Protein AF-A0A959V5M1-F1 (afdb_monomer_lite)

Foldseek 3Di:
DPVVVVVVVVVVVVVPDDPDPDDDDDDFDDDPAAFAQWAKDWDQDPNFIKIKTAWGAHPVPDQVRTFQWMWMAGPVVRDIDTDPGHPDDRTDGNWYWDDDPNDIDTDDD

Sequence (109 aa):
MWRSAELLLLTLLAGALHAQPGWTWTPLAPLPRPMANHAFCTATVNGDERAYAFMGITTGLTSDSITLRAYQYESSIDAWRVLPDVPDTLGRVASAASVVNGVAYVIGG

Radius of gyration: 21.82 Å; chains: 1; bounding box: 35×61×47 Å

Structure (mmCIF, N/CA/C/O backbone):
data_AF-A0A959V5M1-F1
#
_entry.id   AF-A0A959V5M1-F1
#
loop_
_atom_site.group_PDB
_atom_site.id
_atom_site.type_symbol
_atom_site.label_atom_id
_atom_site.label_alt_id
_atom_site.label_comp_id
_atom_site.label_asym_id
_atom_site.label_entity_id
_atom_site.label_seq_id
_atom_site.pdbx_PDB_ins_code
_atom_site.Cartn_x
_atom_site.Cartn_y
_atom_site.Cartn_z
_atom_site.occupancy
_atom_site.B_iso_or_equiv
_atom_site.auth_seq_id
_atom_site.auth_comp_id
_atom_site.auth_asym_id
_atom_site.auth_atom_id
_atom_site.pdbx_PDB_model_num
ATOM 1 N N . MET A 1 1 ? -15.851 50.191 27.443 1.00 56.72 1 MET A N 1
ATOM 2 C CA . MET A 1 1 ? -15.995 49.095 28.429 1.00 56.72 1 MET A CA 1
ATOM 3 C C . MET A 1 1 ? -16.309 47.716 27.830 1.00 56.72 1 MET A C 1
ATOM 5 O O . MET A 1 1 ? -16.125 46.745 28.539 1.00 56.72 1 MET A O 1
ATOM 9 N N . TRP A 1 2 ? -16.710 47.584 26.556 1.00 52.91 2 TRP A N 1
ATOM 10 C CA . TRP A 1 2 ? -17.167 46.298 25.987 1.00 52.91 2 TRP A CA 1
ATOM 11 C C . TRP A 1 2 ? -16.048 45.456 25.335 1.00 52.91 2 TRP A C 1
ATOM 13 O O . TRP A 1 2 ? -16.116 44.235 25.325 1.00 52.91 2 TRP A O 1
ATOM 23 N N . ARG A 1 3 ? -14.949 46.092 24.903 1.00 58.72 3 ARG A N 1
ATOM 24 C CA . ARG A 1 3 ? -13.795 45.424 24.261 1.00 58.72 3 ARG A CA 1
ATOM 25 C C . ARG A 1 3 ? -12.982 44.515 25.193 1.00 58.72 3 ARG A C 1
ATOM 27 O O . ARG A 1 3 ? -12.270 43.635 24.730 1.00 58.72 3 ARG A O 1
ATOM 34 N N . SER A 1 4 ? -13.067 44.732 26.506 1.00 59.53 4 SER A N 1
ATOM 35 C CA . SER A 1 4 ? -12.297 43.978 27.506 1.00 59.53 4 SER A CA 1
ATOM 36 C C . SER A 1 4 ? -12.886 42.590 27.776 1.00 59.53 4 SER A C 1
ATOM 38 O O . SER A 1 4 ? -12.136 41.660 28.048 1.00 59.53 4 SER A O 1
ATOM 40 N N . ALA A 1 5 ? -14.211 42.440 27.669 1.00 67.31 5 ALA A N 1
ATOM 41 C CA . ALA A 1 5 ? -14.896 41.160 27.848 1.00 67.31 5 ALA A CA 1
ATOM 42 C C . ALA A 1 5 ? -14.673 40.224 26.649 1.00 67.31 5 ALA A C 1
ATOM 44 O O . ALA A 1 5 ? -14.448 39.035 26.837 1.00 67.31 5 ALA A O 1
ATOM 45 N N . GLU A 1 6 ? -14.652 40.771 25.430 1.00 64.44 6 GLU A N 1
ATOM 46 C CA . GLU A 1 6 ? -14.342 40.024 24.202 1.00 64.44 6 GLU A CA 1
ATOM 47 C C . GLU A 1 6 ? -12.897 39.510 24.204 1.00 64.44 6 GLU A C 1
ATOM 49 O O . GLU A 1 6 ? -12.652 38.355 23.869 1.00 64.44 6 GLU A O 1
ATOM 54 N N . LEU A 1 7 ? -11.943 40.337 24.650 1.00 60.31 7 LEU A N 1
ATOM 55 C CA . LEU A 1 7 ? -10.533 39.954 24.754 1.00 60.31 7 LEU A CA 1
ATOM 56 C C . LEU A 1 7 ? -10.307 38.858 25.808 1.00 60.31 7 LEU A C 1
ATOM 58 O O . LEU A 1 7 ? -9.492 37.965 25.597 1.00 60.31 7 LEU A O 1
ATOM 62 N N . LEU A 1 8 ? -11.051 38.912 26.920 1.00 63.34 8 LEU A N 1
ATOM 63 C CA . LEU A 1 8 ? -11.027 37.899 27.977 1.00 63.34 8 LEU A CA 1
ATOM 64 C C . LEU A 1 8 ? -11.681 36.582 27.524 1.00 63.34 8 LEU A C 1
ATOM 66 O O . LEU A 1 8 ? -11.210 35.500 27.858 1.00 63.34 8 LEU A O 1
ATOM 70 N N . LEU A 1 9 ? -12.752 36.662 26.731 1.00 61.72 9 LEU A N 1
ATOM 71 C CA . LEU A 1 9 ? -13.407 35.490 26.153 1.00 61.72 9 LEU A CA 1
ATOM 72 C C . LEU A 1 9 ? -12.503 34.808 25.110 1.00 61.72 9 LEU A C 1
ATOM 74 O O . LEU A 1 9 ? -12.404 33.582 25.095 1.00 61.72 9 LEU A O 1
ATOM 78 N N . LEU A 1 10 ? -11.784 35.589 24.295 1.00 59.03 10 LEU A N 1
ATOM 79 C CA . LEU A 1 10 ? -10.826 35.076 23.311 1.00 59.03 10 LEU A CA 1
ATOM 80 C C . LEU A 1 10 ? -9.627 34.369 23.975 1.00 59.03 10 LEU A C 1
ATOM 82 O O . LEU A 1 10 ? -9.182 33.330 23.489 1.00 59.03 10 LEU A O 1
ATOM 86 N N . THR A 1 11 ? -9.118 34.889 25.097 1.00 62.88 11 THR A N 1
ATOM 87 C CA . THR A 1 11 ? -8.016 34.255 25.845 1.00 62.88 11 THR A CA 1
ATOM 88 C C . THR A 1 11 ? -8.454 33.000 26.600 1.00 62.88 11 THR A C 1
ATOM 90 O O . THR A 1 11 ? -7.684 32.043 26.667 1.00 62.88 11 THR A O 1
ATOM 93 N N . LEU A 1 12 ? -9.692 32.949 27.102 1.00 63.28 12 LEU A N 1
ATOM 94 C CA . LEU A 1 12 ? -10.261 31.748 27.727 1.00 63.28 12 LEU A CA 1
ATOM 95 C C . LEU A 1 12 ? -10.494 30.608 26.717 1.00 63.28 12 LEU A C 1
ATOM 97 O O . LEU A 1 12 ? -10.244 29.450 27.040 1.00 63.28 12 LEU A O 1
ATOM 101 N N . LEU A 1 13 ? -10.904 30.921 25.481 1.00 59.69 13 LEU A N 1
ATOM 102 C CA . LEU A 1 13 ? -11.063 29.937 24.397 1.00 59.69 13 LEU A CA 1
ATOM 103 C C . LEU A 1 13 ? -9.720 29.375 23.896 1.00 59.69 13 LEU A C 1
ATOM 105 O O . LEU A 1 13 ? -9.643 28.200 23.540 1.00 59.69 13 LEU A O 1
ATOM 109 N N . ALA A 1 14 ? -8.648 30.175 23.914 1.00 60.62 14 ALA A N 1
ATOM 110 C CA . ALA A 1 14 ? -7.314 29.728 23.508 1.00 60.62 14 ALA A CA 1
ATOM 111 C C . ALA A 1 14 ? -6.704 28.684 24.466 1.00 60.62 14 ALA A C 1
ATOM 113 O O . ALA A 1 14 ? -5.963 27.808 24.026 1.00 60.62 14 ALA A O 1
ATOM 114 N N . GLY A 1 15 ? -7.046 28.737 25.759 1.00 59.66 15 GLY A N 1
ATOM 115 C CA . GLY A 1 15 ? -6.586 27.769 26.765 1.00 59.66 15 GLY A CA 1
ATOM 116 C C . GLY A 1 15 ? -7.243 26.386 26.674 1.00 59.66 15 GLY A C 1
ATOM 117 O O . GLY A 1 15 ? -6.746 25.443 27.281 1.00 59.66 15 GLY A O 1
ATOM 118 N N . ALA A 1 16 ? -8.335 26.252 25.912 1.00 58.47 16 ALA A N 1
ATOM 119 C CA . ALA A 1 16 ? -9.030 24.984 25.675 1.00 58.47 16 ALA A CA 1
ATOM 120 C C . ALA A 1 16 ? -8.539 24.246 24.411 1.00 58.47 16 ALA A C 1
ATOM 122 O O . ALA A 1 16 ? -8.973 23.125 24.137 1.00 58.47 16 ALA A O 1
ATOM 123 N N . LEU A 1 17 ? -7.625 24.847 23.639 1.00 61.06 17 LEU A N 1
ATOM 124 C CA . LEU A 1 17 ? -6.984 24.204 22.493 1.00 61.06 17 LEU A CA 1
ATOM 125 C C . LEU A 1 17 ? -5.872 23.271 22.979 1.00 61.06 17 LEU A C 1
ATOM 127 O O . LEU A 1 17 ? -4.691 23.610 22.991 1.00 61.06 17 LEU A O 1
ATOM 131 N N . HIS A 1 18 ? -6.249 22.055 23.357 1.00 64.1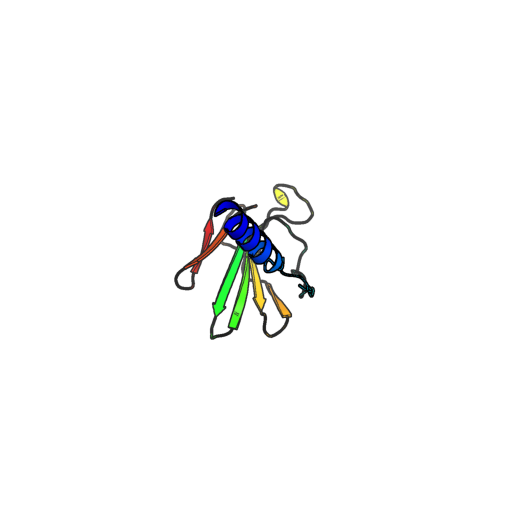2 18 HIS A N 1
ATOM 132 C CA . HIS A 1 18 ? -5.288 20.967 23.443 1.00 64.12 18 HIS A CA 1
ATOM 133 C C . HIS A 1 18 ? -4.878 20.580 22.015 1.00 64.12 18 HIS A C 1
ATOM 135 O O . HIS A 1 18 ? -5.647 19.948 21.291 1.00 64.12 18 HIS A O 1
ATOM 141 N N . ALA A 1 19 ? -3.663 20.941 21.593 1.00 65.88 19 ALA A N 1
ATOM 142 C CA . ALA A 1 19 ? -3.007 20.218 20.504 1.00 65.88 19 ALA A CA 1
ATOM 143 C C . ALA A 1 19 ? -2.946 18.754 20.935 1.00 65.88 19 ALA A C 1
ATOM 145 O O . ALA A 1 19 ? -2.378 18.522 21.989 1.00 65.88 19 ALA A O 1
ATOM 146 N N . GLN A 1 20 ? -3.562 17.822 20.197 1.00 72.12 20 GLN A N 1
ATOM 147 C CA . GLN A 1 20 ? -3.743 16.412 20.581 1.00 72.12 20 GLN A CA 1
ATOM 148 C C . GLN A 1 20 ? -2.419 15.777 21.071 1.00 72.12 20 GLN A C 1
ATOM 150 O O . GLN A 1 20 ? -1.626 15.325 20.240 1.00 72.12 20 GLN A O 1
ATOM 155 N N . PRO A 1 21 ? -2.127 15.750 22.387 1.00 70.75 21 PRO A N 1
ATOM 156 C CA . PRO A 1 21 ? -0.875 15.215 22.895 1.00 70.75 21 PRO A CA 1
ATOM 157 C C . PRO A 1 21 ? -1.089 13.743 23.276 1.00 70.75 21 PRO A C 1
ATOM 159 O O . PRO A 1 21 ? -2.183 13.350 23.669 1.00 70.75 21 PRO A O 1
ATOM 162 N N . GLY A 1 22 ? -0.045 12.916 23.192 1.00 77.38 22 GLY A N 1
ATOM 163 C CA . GLY A 1 22 ? -0.115 11.523 23.659 1.00 77.38 22 GLY A CA 1
ATOM 164 C C . GLY A 1 22 ? -0.427 10.469 22.594 1.00 77.38 22 GLY A C 1
ATOM 165 O O . GLY A 1 22 ? -0.781 9.349 22.948 1.00 77.38 22 GLY A O 1
ATOM 166 N N . TRP A 1 23 ? -0.255 10.780 21.307 1.00 84.12 23 TRP A N 1
ATOM 167 C CA . TRP A 1 23 ? -0.214 9.743 20.275 1.00 84.12 23 TRP A CA 1
ATOM 168 C C . TRP A 1 23 ? 1.043 8.892 20.442 1.00 84.12 23 TRP A C 1
ATOM 170 O O . TRP A 1 23 ? 2.165 9.387 20.320 1.00 84.12 23 TRP A O 1
ATOM 180 N N . THR A 1 24 ? 0.853 7.605 20.697 1.00 88.12 24 THR A N 1
ATOM 181 C CA . THR A 1 24 ? 1.909 6.603 20.610 1.00 88.12 24 THR A CA 1
ATOM 182 C C . THR A 1 24 ? 1.715 5.811 19.326 1.00 88.12 24 THR A C 1
ATOM 184 O O . THR A 1 24 ? 0.615 5.364 19.010 1.00 88.12 24 THR A O 1
ATOM 187 N N . TRP A 1 25 ? 2.791 5.662 18.561 1.00 89.69 25 TRP A N 1
ATOM 188 C CA . TRP A 1 25 ? 2.798 4.833 17.363 1.00 89.69 25 TRP A CA 1
ATOM 189 C C . TRP A 1 25 ? 3.453 3.501 17.689 1.00 89.69 25 TRP A C 1
ATOM 191 O O . TRP A 1 25 ? 4.556 3.462 18.237 1.00 89.69 25 TRP A O 1
ATOM 201 N N . THR A 1 26 ? 2.782 2.417 17.322 1.00 93.19 26 THR A N 1
ATOM 202 C CA . THR A 1 26 ? 3.341 1.070 17.394 1.00 93.19 26 THR A CA 1
ATOM 203 C C . THR A 1 26 ? 3.625 0.597 15.973 1.00 93.19 26 THR A C 1
ATOM 205 O O . THR A 1 26 ? 2.712 0.610 15.146 1.00 93.19 26 THR A O 1
ATOM 208 N N . PRO A 1 27 ? 4.872 0.213 15.652 1.00 94.62 27 PRO A N 1
ATOM 209 C CA . PRO A 1 27 ? 5.173 -0.409 14.372 1.00 94.62 27 PRO A CA 1
ATOM 210 C C . PRO A 1 27 ? 4.376 -1.706 14.204 1.00 94.62 27 PRO A C 1
ATOM 212 O O . PRO A 1 27 ? 4.347 -2.529 15.116 1.00 94.62 27 PRO A O 1
ATOM 215 N N . LEU A 1 28 ? 3.761 -1.868 13.036 1.00 95.12 28 LEU A N 1
ATOM 216 C CA . LEU A 1 28 ? 3.135 -3.116 12.593 1.00 95.12 28 LEU A CA 1
ATOM 217 C C . LEU A 1 28 ? 4.121 -3.916 11.736 1.00 95.12 28 LEU A C 1
ATOM 219 O O . LEU A 1 28 ? 5.221 -3.435 11.428 1.00 95.12 28 LEU A O 1
ATOM 223 N N . ALA A 1 29 ? 3.728 -5.118 11.323 1.00 97.25 29 ALA A N 1
ATOM 224 C CA . ALA A 1 29 ? 4.523 -5.948 10.437 1.00 97.25 29 ALA A CA 1
ATOM 225 C C . ALA A 1 29 ? 4.954 -5.163 9.182 1.00 97.25 29 ALA A C 1
ATOM 227 O O . ALA A 1 29 ? 4.124 -4.542 8.502 1.00 97.25 29 ALA A O 1
ATOM 228 N N . PRO A 1 30 ? 6.255 -5.178 8.841 1.00 96.19 30 PRO A N 1
ATOM 229 C CA . PRO A 1 30 ? 6.744 -4.485 7.662 1.00 96.19 30 PRO A CA 1
ATOM 230 C C . PRO A 1 30 ? 6.239 -5.175 6.392 1.00 96.19 30 PRO A C 1
ATOM 232 O O . PRO A 1 30 ? 5.975 -6.379 6.375 1.00 96.19 30 PRO A O 1
ATOM 235 N N . LEU A 1 31 ? 6.169 -4.416 5.296 1.00 95.69 31 LEU A N 1
ATOM 236 C CA . LEU A 1 31 ? 5.927 -4.987 3.972 1.00 95.69 31 LEU A CA 1
ATOM 237 C C . LEU A 1 31 ? 6.933 -6.121 3.676 1.00 95.69 31 LEU A C 1
ATOM 239 O O . LEU A 1 31 ? 8.115 -5.978 4.004 1.00 95.69 31 LEU A O 1
ATOM 243 N N . PRO A 1 32 ? 6.526 -7.200 2.974 1.00 95.38 32 PRO A N 1
ATOM 244 C CA . PRO A 1 32 ? 7.409 -8.331 2.666 1.00 95.38 32 PRO A CA 1
ATOM 245 C C . PRO A 1 32 ? 8.661 -7.959 1.863 1.00 95.38 32 PRO A C 1
ATOM 247 O O . PRO A 1 32 ? 9.643 -8.701 1.850 1.00 95.38 32 PRO A O 1
ATOM 250 N N . ARG A 1 33 ? 8.630 -6.820 1.162 1.00 93.12 33 ARG A N 1
ATOM 251 C CA . ARG A 1 33 ? 9.769 -6.267 0.431 1.00 93.12 33 ARG A CA 1
ATOM 252 C C . ARG A 1 33 ? 9.851 -4.754 0.660 1.00 93.12 33 ARG A C 1
ATOM 254 O O . ARG A 1 33 ? 8.834 -4.083 0.498 1.00 93.12 33 ARG A O 1
ATOM 261 N N . PRO A 1 34 ? 11.041 -4.195 0.953 1.00 94.25 34 PRO A N 1
ATOM 262 C CA . PRO A 1 34 ? 11.223 -2.750 1.054 1.00 94.25 34 PRO A CA 1
ATOM 263 C C . PRO A 1 34 ? 10.893 -2.037 -0.264 1.00 94.25 34 PRO A C 1
ATOM 265 O O . PRO A 1 34 ? 11.416 -2.394 -1.327 1.00 94.25 34 PRO A O 1
ATOM 268 N N . MET A 1 35 ? 10.023 -1.031 -0.187 1.00 94.62 35 MET A N 1
ATOM 269 C CA . MET A 1 35 ? 9.531 -0.273 -1.337 1.00 94.62 35 MET A CA 1
ATOM 270 C C . MET A 1 35 ? 8.956 1.084 -0.920 1.00 94.62 35 MET A C 1
ATOM 272 O O . MET A 1 35 ? 8.528 1.264 0.218 1.00 94.62 35 MET A O 1
ATOM 276 N N . ALA A 1 36 ? 8.920 2.019 -1.865 1.00 95.56 36 ALA A N 1
ATOM 277 C CA . ALA A 1 36 ? 8.404 3.375 -1.706 1.00 95.56 36 ALA A CA 1
ATOM 278 C C . ALA A 1 36 ? 7.368 3.703 -2.797 1.00 95.56 36 ALA A C 1
ATOM 280 O O . ALA A 1 36 ? 7.206 2.952 -3.760 1.00 95.56 36 ALA A O 1
ATOM 281 N N . ASN A 1 37 ? 6.668 4.829 -2.641 1.00 96.81 37 ASN A N 1
ATOM 282 C CA . ASN A 1 37 ? 5.777 5.434 -3.642 1.00 96.81 37 ASN A CA 1
ATOM 283 C C . ASN A 1 37 ? 4.689 4.501 -4.216 1.00 96.81 37 ASN A C 1
ATOM 285 O O . ASN A 1 37 ? 4.298 4.656 -5.372 1.00 96.81 37 ASN A O 1
ATOM 289 N N . HIS A 1 38 ? 4.214 3.533 -3.434 1.00 96.62 38 HIS A N 1
ATOM 290 C CA . HIS A 1 38 ? 3.091 2.669 -3.800 1.00 96.62 38 HIS A CA 1
ATOM 291 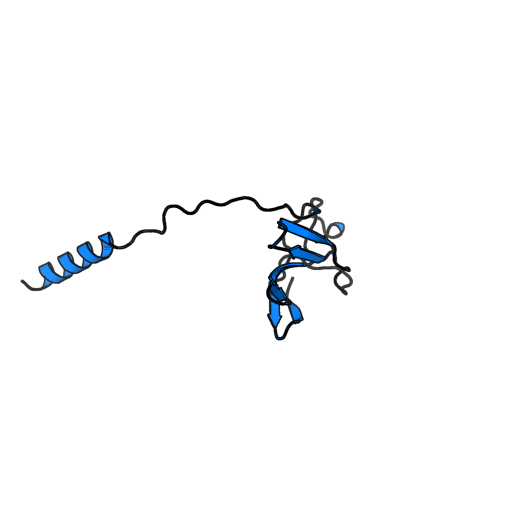C C . HIS A 1 38 ? 1.756 3.322 -3.447 1.00 96.62 38 HIS A C 1
ATOM 293 O O . HIS A 1 38 ? 1.676 4.157 -2.545 1.00 96.62 38 HIS A O 1
ATOM 299 N N . ALA A 1 39 ? 0.702 2.915 -4.149 1.00 97.94 39 ALA A N 1
ATOM 300 C CA . ALA A 1 39 ? -0.651 3.354 -3.847 1.00 97.94 39 ALA A CA 1
ATOM 301 C C . ALA A 1 39 ? -1.237 2.528 -2.696 1.00 97.94 39 ALA A C 1
ATOM 303 O O . ALA A 1 39 ? -1.088 1.304 -2.679 1.00 97.94 39 ALA A O 1
ATOM 304 N N . PHE A 1 40 ? -1.941 3.189 -1.776 1.00 97.19 40 PHE A N 1
ATOM 305 C CA . PHE A 1 40 ? -2.605 2.558 -0.637 1.00 97.19 40 PHE A CA 1
ATOM 306 C C . PHE A 1 40 ? -4.108 2.789 -0.636 1.00 97.19 40 PHE A C 1
ATOM 308 O O . PHE A 1 40 ? -4.569 3.892 -0.921 1.00 97.19 40 PHE A O 1
ATOM 315 N N . CYS A 1 41 ? -4.860 1.773 -0.224 1.00 97.75 41 CYS A N 1
ATOM 316 C CA . CYS A 1 41 ? -6.247 1.930 0.199 1.00 97.75 41 CYS A CA 1
ATOM 317 C C . CYS A 1 41 ? -6.613 0.912 1.283 1.00 97.75 41 CYS A C 1
ATOM 319 O O . CYS A 1 41 ? -5.941 -0.108 1.444 1.00 97.75 41 CYS A O 1
ATOM 321 N N . THR A 1 42 ? -7.715 1.156 1.986 1.00 97.38 42 THR A N 1
ATOM 322 C CA . THR A 1 42 ? -8.311 0.205 2.930 1.00 97.38 42 THR A CA 1
ATOM 323 C C . THR A 1 42 ? -9.682 -0.257 2.443 1.00 97.38 42 THR A C 1
ATOM 325 O O . THR A 1 42 ? -10.346 0.427 1.662 1.00 97.38 42 THR A O 1
ATOM 328 N N . ALA A 1 43 ? -10.095 -1.450 2.868 1.00 95.94 43 ALA A N 1
ATOM 329 C CA . ALA A 1 43 ? -11.443 -1.967 2.660 1.00 95.94 43 ALA A CA 1
ATOM 330 C C . ALA A 1 43 ? -11.837 -2.918 3.790 1.00 95.94 43 ALA A C 1
ATOM 332 O O . ALA A 1 43 ? -11.001 -3.668 4.293 1.00 95.94 43 ALA A O 1
ATOM 333 N N . THR A 1 44 ? -13.126 -2.962 4.111 1.00 94.19 44 THR A N 1
ATOM 334 C CA . THR A 1 44 ? -13.693 -4.009 4.963 1.00 94.19 44 THR A CA 1
ATOM 335 C C . THR A 1 44 ? -14.109 -5.195 4.097 1.00 94.19 44 THR A C 1
ATOM 337 O O . THR A 1 44 ? -14.950 -5.053 3.209 1.00 94.19 44 THR A O 1
ATOM 340 N N . VAL A 1 45 ? -13.536 -6.372 4.347 1.00 92.06 45 VAL A N 1
ATOM 341 C CA . VAL A 1 45 ? -13.858 -7.618 3.635 1.00 92.06 45 VAL A CA 1
ATOM 342 C C . VAL A 1 45 ? -14.333 -8.640 4.655 1.00 92.06 45 VAL A C 1
ATOM 344 O O . VAL A 1 45 ? -13.593 -8.979 5.570 1.00 92.06 45 VAL A O 1
ATOM 347 N N . ASN A 1 46 ? -15.570 -9.122 4.509 1.00 91.81 46 ASN A N 1
ATOM 348 C CA . ASN A 1 46 ? -16.200 -10.066 5.444 1.00 91.81 46 ASN A CA 1
ATOM 349 C C . ASN A 1 46 ? -16.198 -9.599 6.916 1.00 91.81 46 ASN A C 1
ATOM 351 O O . ASN A 1 46 ? -16.177 -10.424 7.821 1.00 91.81 46 ASN A O 1
ATOM 355 N N . GLY A 1 47 ? -16.231 -8.284 7.156 1.00 91.81 47 GLY A N 1
ATOM 356 C CA . GLY A 1 47 ? -16.200 -7.697 8.501 1.00 91.81 47 GLY A CA 1
ATOM 357 C C . GLY A 1 47 ? -14.805 -7.322 9.010 1.00 91.81 47 GLY A C 1
ATOM 358 O O . GLY A 1 47 ? -14.719 -6.561 9.968 1.00 91.81 47 GLY A O 1
ATOM 359 N N . ASP A 1 48 ? -13.734 -7.749 8.336 1.00 92.62 48 ASP A N 1
ATOM 360 C CA . ASP A 1 48 ? -12.360 -7.432 8.733 1.00 92.62 48 ASP A CA 1
ATOM 361 C C . ASP A 1 48 ? -11.795 -6.255 7.940 1.00 92.62 48 ASP A C 1
ATOM 363 O O . ASP A 1 48 ? -11.915 -6.203 6.711 1.00 92.62 48 ASP A O 1
ATOM 367 N N . GLU A 1 49 ? -11.100 -5.343 8.618 1.00 94.12 49 GLU A N 1
ATOM 368 C CA . GLU A 1 49 ? -10.368 -4.265 7.958 1.00 94.12 49 GLU A CA 1
ATOM 369 C C . GLU A 1 49 ? -9.071 -4.784 7.329 1.00 94.12 49 GLU A C 1
ATOM 371 O O . GLU A 1 49 ? -8.236 -5.422 7.980 1.00 94.12 49 GLU A O 1
ATOM 376 N N . ARG A 1 50 ? -8.900 -4.489 6.042 1.00 96.56 50 ARG A N 1
ATOM 377 C CA . ARG A 1 50 ? -7.738 -4.857 5.238 1.00 96.56 50 ARG A CA 1
ATOM 378 C C . ARG A 1 50 ? -7.133 -3.600 4.636 1.00 96.56 50 ARG A C 1
ATOM 380 O O . ARG A 1 50 ? -7.868 -2.730 4.170 1.00 96.56 50 ARG A O 1
ATOM 387 N N . ALA A 1 51 ? -5.808 -3.542 4.566 1.00 97.31 51 ALA A N 1
ATOM 388 C CA . ALA A 1 51 ? -5.113 -2.548 3.752 1.00 97.31 51 ALA A CA 1
ATOM 389 C C . ALA A 1 51 ? -4.518 -3.214 2.513 1.00 97.31 51 ALA A C 1
ATOM 391 O O . ALA A 1 51 ? -4.201 -4.402 2.527 1.00 97.31 51 ALA A O 1
ATOM 392 N N . TYR A 1 52 ? -4.370 -2.453 1.438 1.00 97.94 52 TYR A N 1
ATOM 393 C CA . TYR A 1 52 ? -3.805 -2.925 0.183 1.00 97.94 52 TYR A CA 1
ATOM 394 C C . TYR A 1 52 ? -2.745 -1.954 -0.302 1.00 97.94 52 TYR A C 1
ATOM 396 O O . TYR A 1 52 ? -2.981 -0.747 -0.313 1.00 97.94 52 TYR A O 1
ATOM 404 N N . ALA A 1 53 ? -1.605 -2.497 -0.716 1.00 98.00 53 ALA A N 1
ATOM 405 C CA . ALA A 1 53 ? -0.515 -1.760 -1.340 1.00 98.00 53 ALA A CA 1
ATOM 406 C C . ALA A 1 53 ? -0.375 -2.216 -2.793 1.00 98.00 53 ALA A C 1
ATOM 408 O O . ALA A 1 53 ? -0.330 -3.422 -3.046 1.00 98.00 53 ALA A O 1
ATOM 409 N N . PHE A 1 54 ? -0.270 -1.274 -3.730 1.00 98.19 54 PHE A N 1
ATOM 410 C CA . PHE A 1 54 ? -0.147 -1.563 -5.159 1.00 98.19 54 PHE A CA 1
ATOM 411 C C . PHE A 1 54 ? 1.053 -0.854 -5.785 1.00 98.19 54 PHE A C 1
ATOM 413 O O . PHE A 1 54 ? 1.229 0.355 -5.613 1.00 98.19 54 PHE A O 1
ATOM 420 N N . MET A 1 55 ? 1.807 -1.602 -6.591 1.00 98.00 55 MET A N 1
ATOM 421 C CA . MET A 1 55 ? 2.915 -1.121 -7.420 1.00 98.00 55 MET A CA 1
ATOM 422 C C . MET A 1 55 ? 3.982 -0.371 -6.613 1.00 98.00 55 MET A C 1
ATOM 424 O O . MET A 1 55 ? 4.339 -0.831 -5.539 1.00 98.00 55 MET A O 1
ATOM 428 N N . GLY A 1 56 ? 4.535 0.742 -7.096 1.00 97.50 56 GLY A N 1
ATOM 429 C CA . GLY A 1 56 ? 5.612 1.483 -6.441 1.00 97.50 56 GLY A CA 1
ATOM 430 C C . GLY A 1 56 ? 7.006 1.086 -6.922 1.00 97.50 56 GLY A C 1
ATOM 431 O O . GLY A 1 56 ? 7.177 0.437 -7.955 1.00 97.50 56 GLY A O 1
ATOM 432 N N . ILE A 1 57 ? 8.021 1.506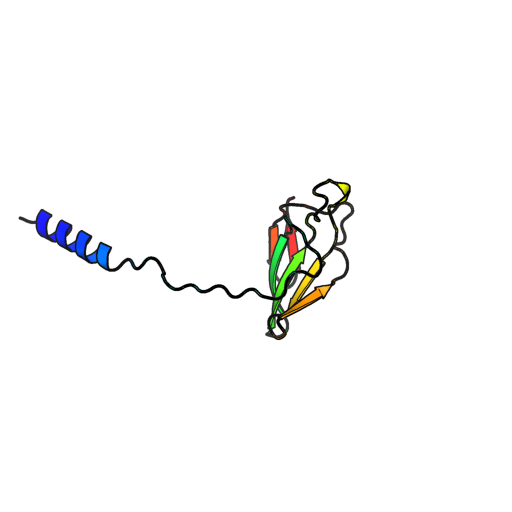 -6.169 1.00 97.88 57 ILE A N 1
ATOM 433 C CA . ILE A 1 57 ? 9.432 1.379 -6.543 1.00 97.88 57 ILE A CA 1
ATOM 434 C C . ILE A 1 57 ? 10.233 0.696 -5.439 1.00 97.88 57 ILE A C 1
ATOM 436 O O . ILE A 1 57 ? 10.080 0.998 -4.255 1.00 97.88 57 ILE A O 1
ATOM 440 N N . THR A 1 58 ? 11.073 -0.265 -5.815 1.00 96.38 58 THR A N 1
ATOM 441 C CA . THR A 1 58 ? 11.942 -0.971 -4.863 1.00 9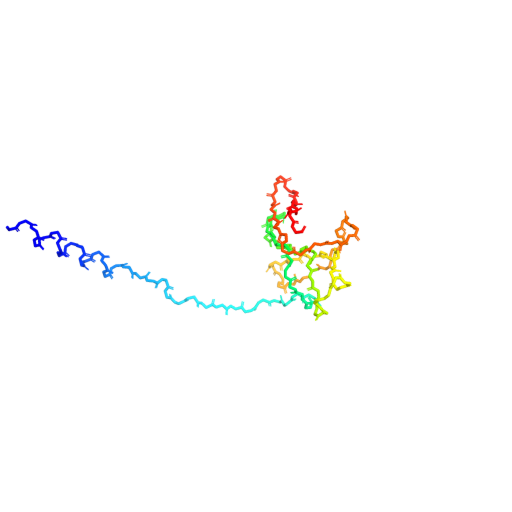6.38 58 THR A CA 1
ATOM 442 C C . THR A 1 58 ? 13.212 -0.166 -4.564 1.00 96.38 58 THR A C 1
ATOM 444 O O . THR A 1 58 ? 13.419 0.925 -5.091 1.00 96.38 58 THR A O 1
ATOM 447 N N . THR A 1 59 ? 14.094 -0.703 -3.721 1.00 94.94 59 THR A N 1
ATOM 448 C CA . THR A 1 59 ? 15.333 -0.040 -3.267 1.00 94.94 59 THR A CA 1
ATOM 449 C C . THR A 1 59 ? 16.307 0.358 -4.378 1.00 94.94 59 THR A C 1
ATOM 451 O O . THR A 1 59 ? 17.241 1.104 -4.104 1.00 94.94 59 THR A O 1
ATOM 454 N N . GLY A 1 60 ? 16.116 -0.121 -5.613 1.00 93.50 60 GLY A N 1
ATOM 455 C CA . GLY A 1 60 ? 16.925 0.293 -6.760 1.00 93.50 60 GLY A CA 1
ATOM 456 C C . GLY A 1 60 ? 16.697 1.749 -7.175 1.00 93.50 60 GLY A C 1
ATOM 457 O O . GLY A 1 60 ? 17.619 2.366 -7.693 1.00 93.50 60 GLY A O 1
ATOM 458 N N . LEU A 1 61 ? 15.504 2.305 -6.924 1.00 92.81 61 LEU A N 1
ATOM 459 C CA . LEU A 1 61 ? 15.119 3.681 -7.273 1.00 92.81 61 LEU A CA 1
ATOM 460 C C . LEU A 1 61 ? 15.356 4.064 -8.754 1.00 92.81 61 LEU A C 1
ATOM 462 O O . LEU A 1 61 ? 15.537 5.234 -9.083 1.00 92.81 61 LEU A O 1
ATOM 466 N N . THR A 1 62 ? 15.314 3.080 -9.655 1.00 95.75 62 THR A N 1
ATOM 467 C CA . THR A 1 62 ? 15.364 3.232 -11.121 1.00 95.75 62 THR A CA 1
ATOM 468 C C . THR A 1 62 ? 14.044 2.804 -11.769 1.00 95.75 62 THR A C 1
ATOM 470 O O . THR A 1 62 ? 13.223 2.143 -11.127 1.00 95.75 62 THR A O 1
ATOM 473 N N . SER A 1 63 ? 13.846 3.122 -13.054 1.00 93.75 63 SER A N 1
ATOM 474 C CA . SER A 1 63 ? 12.681 2.669 -13.837 1.00 93.75 63 SER A CA 1
ATOM 475 C C . SER A 1 63 ? 12.486 1.154 -13.771 1.00 93.75 63 SER A C 1
ATOM 477 O O . SER A 1 63 ? 11.381 0.679 -13.543 1.00 93.75 63 SER A O 1
ATOM 479 N N . ASP A 1 64 ? 13.577 0.397 -13.860 1.00 95.38 64 ASP A N 1
ATOM 480 C CA . ASP A 1 64 ? 13.560 -1.072 -13.875 1.00 95.38 64 ASP A CA 1
ATOM 481 C C . ASP A 1 64 ? 13.263 -1.666 -12.489 1.00 95.38 64 ASP A C 1
ATOM 483 O O . ASP A 1 64 ? 13.062 -2.869 -12.329 1.00 95.38 64 ASP A O 1
ATOM 487 N N . SER A 1 65 ? 13.258 -0.814 -11.463 1.00 96.81 65 SER A N 1
ATOM 488 C CA . SER A 1 65 ? 12.932 -1.173 -10.088 1.00 96.81 65 SER A CA 1
ATOM 489 C C . SER A 1 65 ? 11.465 -0.896 -9.726 1.00 96.81 65 SER A C 1
ATOM 491 O O . SER A 1 65 ? 11.061 -1.214 -8.598 1.00 96.81 65 SER A O 1
ATOM 493 N N . ILE A 1 66 ? 10.685 -0.329 -10.660 1.00 97.94 66 ILE A N 1
ATOM 494 C CA . ILE A 1 66 ? 9.225 -0.206 -10.571 1.00 97.94 66 ILE A CA 1
ATOM 495 C C . ILE A 1 66 ? 8.620 -1.608 -10.655 1.00 97.94 66 ILE A C 1
ATOM 497 O O . ILE A 1 66 ? 9.100 -2.477 -11.381 1.00 97.94 66 ILE A O 1
ATOM 501 N N . THR A 1 67 ? 7.600 -1.871 -9.843 1.00 97.12 67 THR A N 1
ATOM 502 C CA . THR A 1 67 ? 7.038 -3.213 -9.693 1.00 97.12 67 THR A CA 1
ATOM 503 C C . THR A 1 67 ? 5.535 -3.230 -9.920 1.00 97.12 67 THR A C 1
ATOM 505 O O . THR A 1 67 ? 4.845 -2.254 -9.647 1.00 97.12 67 THR A O 1
ATOM 508 N N . LEU A 1 68 ? 5.027 -4.376 -10.373 1.00 97.81 68 LEU A N 1
ATOM 509 C CA . LEU A 1 68 ? 3.597 -4.672 -10.466 1.00 97.81 68 LEU A CA 1
ATOM 510 C C . LEU A 1 68 ? 3.033 -5.302 -9.187 1.00 97.81 68 LEU A C 1
ATOM 512 O O . LEU A 1 68 ? 1.846 -5.604 -9.129 1.00 97.81 68 LEU A O 1
ATOM 516 N N . ARG A 1 69 ? 3.862 -5.510 -8.157 1.00 97.69 69 ARG A N 1
ATOM 517 C CA . ARG A 1 69 ? 3.451 -6.249 -6.961 1.00 97.69 69 ARG A CA 1
ATOM 518 C C . ARG A 1 69 ? 2.264 -5.606 -6.262 1.00 97.69 69 ARG A C 1
ATOM 520 O O . ARG A 1 69 ? 2.196 -4.386 -6.110 1.00 97.69 69 ARG A O 1
ATOM 527 N N . ALA A 1 70 ? 1.392 -6.463 -5.755 1.00 98.19 70 ALA A N 1
ATOM 528 C CA . ALA A 1 70 ? 0.323 -6.085 -4.855 1.00 98.19 70 ALA A CA 1
ATOM 529 C C . ALA A 1 70 ? 0.416 -6.886 -3.554 1.00 98.19 70 ALA A C 1
ATOM 531 O O . ALA A 1 70 ? 0.804 -8.058 -3.539 1.00 98.19 70 ALA A O 1
ATOM 532 N N . TYR A 1 71 ? 0.038 -6.249 -2.452 1.00 98.19 71 TYR A N 1
ATOM 533 C CA . TYR A 1 71 ? -0.004 -6.874 -1.136 1.00 98.19 71 TYR A CA 1
ATOM 534 C C . TYR A 1 71 ? -1.320 -6.550 -0.448 1.00 98.19 71 TYR A C 1
ATOM 536 O O . TYR A 1 71 ? -1.879 -5.472 -0.644 1.00 98.19 71 TYR A O 1
ATOM 544 N N . GLN A 1 72 ? -1.785 -7.469 0.393 1.00 98.00 72 GLN A N 1
ATOM 545 C CA . GLN A 1 72 ? -2.853 -7.205 1.349 1.00 98.00 72 GLN A CA 1
ATOM 546 C C . GLN A 1 72 ? -2.302 -7.359 2.763 1.00 98.00 72 GLN A C 1
ATOM 548 O O . GLN A 1 72 ? -1.653 -8.356 3.064 1.00 98.00 72 GLN A O 1
ATOM 553 N N . TYR A 1 73 ? -2.621 -6.405 3.623 1.00 98.06 73 TYR A N 1
ATOM 554 C CA . TYR A 1 73 ? -2.450 -6.498 5.062 1.00 98.06 73 TYR A CA 1
ATOM 555 C C . TYR A 1 73 ? -3.733 -6.985 5.732 1.00 98.06 73 TYR A C 1
ATOM 557 O O . TYR A 1 73 ? -4.828 -6.485 5.450 1.00 98.06 73 TYR A O 1
ATOM 565 N N . GLU A 1 74 ? -3.581 -7.945 6.636 1.00 95.81 74 GLU A N 1
ATOM 566 C CA . GLU A 1 74 ? -4.625 -8.445 7.516 1.00 95.81 74 GLU A CA 1
ATOM 567 C C . GLU A 1 74 ? -4.390 -7.940 8.939 1.00 95.81 74 GLU A C 1
ATOM 569 O O . GLU A 1 74 ? -3.460 -8.371 9.619 1.00 95.81 74 GLU A O 1
ATOM 574 N N . SER A 1 75 ? -5.256 -7.030 9.389 1.00 92.88 75 SER A N 1
ATOM 575 C CA . SER A 1 75 ? -5.146 -6.392 10.706 1.00 92.88 75 SER A CA 1
ATOM 576 C C . SER A 1 75 ? -5.330 -7.359 11.879 1.00 92.88 75 SER A C 1
ATOM 578 O O . SER A 1 75 ? -4.742 -7.142 12.934 1.00 92.88 75 SER A O 1
ATOM 580 N N . SER A 1 76 ? -6.099 -8.438 11.701 1.00 93.38 76 SER A N 1
ATOM 581 C CA . SER A 1 76 ? -6.402 -9.417 12.755 1.00 93.38 76 SER A CA 1
ATOM 582 C C . SER A 1 76 ? -5.203 -10.280 13.161 1.00 93.38 76 SER A C 1
ATOM 584 O O . SER A 1 76 ? -5.186 -10.796 14.277 1.00 93.38 76 SER A O 1
ATOM 586 N N . ILE A 1 77 ? -4.210 -10.436 12.279 1.00 95.38 77 ILE A N 1
ATOM 587 C CA . ILE A 1 77 ? -3.026 -11.279 12.518 1.00 95.38 77 ILE A CA 1
ATOM 588 C C . ILE A 1 77 ? -1.698 -10.534 12.343 1.00 95.38 77 ILE A C 1
ATOM 590 O O . ILE A 1 77 ? -0.653 -11.177 12.389 1.00 95.38 77 ILE A O 1
ATOM 594 N N . ASP A 1 78 ? -1.736 -9.215 12.123 1.00 96.25 78 ASP A N 1
ATOM 595 C CA . ASP A 1 78 ? -0.558 -8.376 11.863 1.00 96.25 78 ASP A CA 1
ATOM 596 C C . ASP A 1 78 ? 0.371 -8.984 10.797 1.00 96.25 78 ASP A C 1
ATOM 598 O O . ASP A 1 78 ? 1.546 -9.268 11.029 1.00 96.25 78 ASP A O 1
ATOM 602 N N . ALA A 1 79 ? -0.185 -9.270 9.615 1.00 97.19 79 ALA A N 1
ATOM 603 C CA . ALA A 1 79 ? 0.575 -9.908 8.548 1.00 97.19 79 ALA A CA 1
ATOM 604 C C . ALA A 1 79 ? 0.203 -9.407 7.155 1.00 97.19 79 ALA A C 1
ATOM 606 O O . ALA A 1 79 ? -0.944 -9.075 6.851 1.00 97.19 79 ALA A O 1
ATOM 607 N N . TRP A 1 80 ? 1.200 -9.429 6.273 1.00 98.12 80 TRP A N 1
ATOM 608 C CA . TRP A 1 80 ? 1.036 -9.180 4.849 1.00 98.12 80 TRP A CA 1
ATOM 609 C C . TRP A 1 80 ? 0.983 -10.489 4.070 1.00 98.12 80 TRP A C 1
ATOM 611 O O . TRP A 1 80 ? 1.811 -11.379 4.264 1.00 98.12 80 TRP A O 1
ATOM 621 N N . ARG A 1 81 ? 0.073 -10.565 3.102 1.00 97.38 81 ARG A N 1
ATOM 622 C CA . ARG A 1 81 ? 0.061 -11.588 2.055 1.00 97.38 81 ARG A CA 1
ATOM 623 C C . ARG A 1 81 ? 0.407 -10.973 0.705 1.00 97.38 81 ARG A C 1
ATOM 625 O O . ARG A 1 81 ? -0.016 -9.860 0.387 1.00 97.38 81 ARG A O 1
ATOM 632 N N . VAL A 1 82 ? 1.147 -11.724 -0.101 1.00 97.94 82 VAL A N 1
ATOM 633 C CA . VAL A 1 82 ? 1.405 -11.381 -1.503 1.00 97.94 82 VAL A CA 1
ATOM 634 C C . VAL A 1 82 ? 0.145 -11.675 -2.315 1.00 97.94 82 VAL A C 1
ATOM 636 O O . VAL A 1 82 ? -0.454 -12.741 -2.171 1.00 97.94 82 VAL A O 1
ATOM 639 N N . LEU A 1 83 ? -0.273 -10.722 -3.140 1.00 97.94 83 LEU A N 1
ATOM 640 C CA . LEU A 1 83 ? -1.355 -10.887 -4.106 1.00 97.94 83 LEU A CA 1
ATOM 641 C C . LEU A 1 83 ? -0.774 -11.137 -5.507 1.00 97.94 83 LEU A C 1
ATOM 643 O O . LEU A 1 83 ? 0.418 -10.904 -5.720 1.00 97.94 83 LEU A O 1
ATOM 647 N N . PRO A 1 84 ? -1.596 -11.581 -6.476 1.00 98.06 84 PRO A N 1
ATOM 648 C CA . PRO A 1 84 ? -1.220 -11.512 -7.882 1.00 98.06 84 PRO A CA 1
ATOM 649 C C . PRO A 1 84 ? -0.793 -10.096 -8.279 1.00 98.06 84 PRO A C 1
ATOM 651 O O . PRO A 1 84 ? -1.315 -9.114 -7.744 1.00 98.06 84 PRO A O 1
ATOM 654 N N . ASP A 1 85 ? 0.135 -10.008 -9.227 1.00 97.88 85 ASP A N 1
ATOM 655 C CA . ASP A 1 85 ? 0.586 -8.730 -9.769 1.00 97.88 85 ASP A CA 1
ATOM 656 C C . ASP A 1 85 ? -0.586 -7.941 -10.376 1.00 97.88 85 ASP A C 1
ATOM 658 O O . ASP A 1 85 ? -1.535 -8.504 -10.932 1.00 97.88 85 ASP A O 1
ATOM 662 N N . VAL A 1 86 ? -0.514 -6.614 -10.260 1.00 97.31 86 VAL A N 1
ATOM 663 C CA . VAL A 1 86 ? -1.456 -5.694 -10.897 1.00 97.31 86 VAL A CA 1
ATOM 664 C C . VAL A 1 86 ? -1.397 -5.916 -12.413 1.00 97.31 86 VAL A C 1
ATOM 666 O O . VAL A 1 86 ? -0.296 -5.954 -12.964 1.00 97.31 86 VAL A O 1
ATOM 669 N N . PRO A 1 87 ? -2.548 -6.043 -13.104 1.00 95.00 87 PRO A N 1
ATOM 670 C CA . PRO A 1 87 ? -2.598 -6.240 -14.551 1.00 95.00 87 PRO A CA 1
ATOM 671 C C . PRO A 1 87 ? -2.277 -4.932 -15.298 1.00 95.00 87 PRO A C 1
ATOM 673 O O . PRO A 1 87 ? -3.146 -4.300 -15.892 1.00 95.00 87 PRO A O 1
ATOM 676 N N . ASP A 1 88 ? -1.014 -4.526 -15.238 1.00 93.75 88 ASP A N 1
ATOM 677 C CA . ASP A 1 88 ? -0.396 -3.402 -15.946 1.00 93.75 88 ASP A CA 1
ATOM 678 C C . ASP A 1 88 ? 0.901 -3.922 -16.609 1.00 93.75 88 ASP A C 1
ATOM 680 O O . ASP A 1 88 ? 1.381 -5.014 -16.306 1.00 93.75 88 ASP A O 1
ATOM 684 N N . THR A 1 89 ? 1.458 -3.176 -17.555 1.00 92.38 89 THR A N 1
ATOM 685 C CA . THR A 1 89 ? 2.703 -3.509 -18.253 1.00 92.38 89 THR A CA 1
ATOM 686 C C . THR A 1 89 ? 3.944 -2.923 -17.588 1.00 92.38 89 THR A C 1
ATOM 688 O O . THR A 1 89 ? 4.994 -3.557 -17.622 1.00 92.38 89 THR A O 1
ATOM 691 N N . LEU A 1 90 ? 3.854 -1.713 -17.023 1.00 92.31 90 LEU A N 1
ATOM 692 C CA . LEU A 1 90 ? 5.031 -0.972 -16.531 1.00 92.31 90 LEU A CA 1
ATOM 693 C C . LEU A 1 90 ? 5.031 -0.794 -15.013 1.00 92.31 90 LEU A C 1
ATOM 695 O O . LEU A 1 90 ? 6.088 -0.654 -14.401 1.00 92.31 90 LEU A O 1
ATOM 699 N N . GLY A 1 91 ? 3.848 -0.811 -14.406 1.00 95.25 91 GLY A N 1
ATOM 700 C CA . GLY A 1 91 ? 3.679 -0.383 -13.030 1.00 95.25 91 GLY A CA 1
ATOM 701 C C . GLY A 1 91 ? 3.741 1.134 -12.907 1.00 95.25 91 GLY A C 1
ATOM 702 O O . GLY A 1 91 ? 3.952 1.861 -13.878 1.00 95.25 91 GLY A O 1
ATOM 703 N N . ARG A 1 92 ? 3.497 1.623 -11.694 1.00 96.06 92 ARG A N 1
ATOM 704 C CA . ARG A 1 92 ? 3.320 3.051 -11.435 1.00 96.06 92 ARG A CA 1
ATOM 705 C C . ARG A 1 92 ? 3.938 3.456 -10.111 1.00 96.06 92 ARG A C 1
ATOM 707 O O . ARG A 1 92 ? 4.013 2.649 -9.182 1.00 96.06 92 ARG A O 1
ATOM 714 N N . VAL A 1 93 ? 4.344 4.717 -10.022 1.00 97.31 93 VAL A N 1
ATOM 715 C CA . VAL A 1 93 ? 4.868 5.340 -8.803 1.00 97.31 93 VAL A CA 1
ATOM 716 C C . VAL A 1 93 ? 4.036 6.568 -8.468 1.00 97.31 93 VAL A C 1
ATOM 718 O O . VAL A 1 93 ? 3.594 7.276 -9.361 1.00 97.31 93 VAL A O 1
ATOM 721 N N . ALA A 1 94 ? 3.827 6.836 -7.180 1.00 96.38 94 ALA A N 1
ATOM 722 C CA . ALA A 1 94 ? 3.045 7.983 -6.709 1.00 96.38 94 ALA A CA 1
ATOM 723 C C . ALA A 1 94 ? 1.586 8.018 -7.225 1.00 96.38 94 ALA A C 1
ATOM 725 O O . ALA A 1 94 ? 0.968 9.080 -7.294 1.00 96.38 94 ALA A O 1
ATOM 726 N N . SER A 1 95 ? 1.017 6.852 -7.546 1.00 97.06 95 SER A N 1
ATOM 727 C CA . SER A 1 95 ? -0.420 6.699 -7.788 1.00 97.06 95 SER A CA 1
ATOM 728 C C . SER A 1 95 ? -1.215 6.782 -6.481 1.00 97.06 95 SER A C 1
ATOM 730 O O . SER A 1 95 ? -0.708 6.480 -5.400 1.00 97.06 95 SER A O 1
ATOM 732 N N . ALA A 1 96 ? -2.499 7.114 -6.591 1.00 97.94 96 ALA A N 1
ATOM 733 C CA . ALA A 1 96 ? -3.461 7.010 -5.496 1.00 97.94 96 ALA A CA 1
ATOM 734 C C . ALA A 1 96 ? -4.356 5.780 -5.691 1.00 97.94 96 ALA A C 1
ATOM 736 O O . ALA A 1 96 ? -4.637 5.400 -6.829 1.00 97.94 96 ALA A O 1
ATOM 737 N N . ALA A 1 97 ? -4.825 5.177 -4.595 1.00 98.19 97 ALA A N 1
ATOM 738 C CA . ALA A 1 97 ? -5.809 4.101 -4.6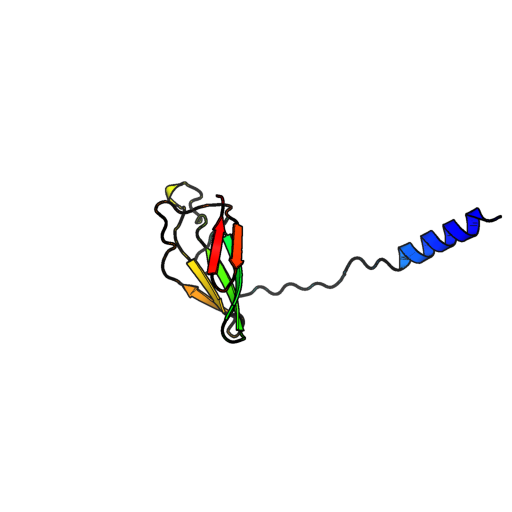41 1.00 98.19 97 ALA A CA 1
ATOM 739 C C . ALA A 1 97 ? -7.056 4.452 -3.823 1.00 98.19 97 ALA A C 1
ATOM 741 O O . ALA A 1 97 ? -6.985 5.114 -2.790 1.00 98.19 97 ALA A O 1
ATOM 742 N N . SER A 1 98 ? -8.226 4.025 -4.290 1.00 97.81 98 SER A N 1
ATOM 743 C CA . SER A 1 98 ? -9.499 4.204 -3.583 1.00 97.81 98 SER A CA 1
ATOM 744 C C . SER A 1 98 ? -10.451 3.061 -3.891 1.00 97.81 98 SER A C 1
ATOM 746 O O . SER A 1 98 ? -10.464 2.541 -5.004 1.00 97.81 98 SER A O 1
ATOM 748 N N . VAL A 1 99 ? -11.255 2.668 -2.906 1.00 97.75 99 VAL A N 1
ATOM 749 C CA . VAL A 1 99 ? -12.187 1.545 -3.041 1.00 97.75 99 VAL A CA 1
ATOM 750 C C . VAL A 1 99 ? -13.593 2.069 -3.293 1.00 97.75 99 VAL A C 1
ATOM 752 O O . VAL A 1 99 ? -14.117 2.853 -2.508 1.00 97.75 99 VAL A O 1
ATOM 755 N N . VAL A 1 100 ? -14.214 1.611 -4.379 1.00 96.81 100 VAL A N 1
ATOM 756 C CA . VAL A 1 100 ? -15.608 1.913 -4.723 1.00 96.81 100 VAL A CA 1
ATOM 757 C C . VAL A 1 100 ? -16.314 0.602 -5.042 1.00 96.81 100 VAL A C 1
ATOM 759 O O . VAL A 1 100 ? -15.871 -0.146 -5.911 1.00 96.81 100 VAL A O 1
ATOM 762 N N . ASN A 1 101 ? -17.405 0.310 -4.329 1.00 95.00 101 ASN A N 1
ATOM 763 C CA . ASN A 1 101 ? -18.216 -0.903 -4.509 1.00 95.00 101 ASN A CA 1
ATOM 764 C C . ASN A 1 101 ? -17.393 -2.207 -4.508 1.00 95.00 101 ASN A C 1
ATOM 766 O O . ASN A 1 101 ? -17.601 -3.087 -5.339 1.00 95.00 101 ASN A O 1
ATOM 770 N N . GLY A 1 102 ? -16.431 -2.319 -3.587 1.00 94.06 102 GLY A N 1
ATOM 771 C CA . GLY A 1 102 ? -15.580 -3.507 -3.455 1.00 94.06 102 GLY A CA 1
ATOM 772 C C . GLY A 1 102 ? -14.460 -3.621 -4.496 1.00 94.06 102 GLY A C 1
ATOM 773 O O . GLY A 1 102 ? -13.755 -4.626 -4.509 1.00 94.06 102 GLY A O 1
ATOM 774 N N . VAL A 1 103 ? -14.263 -2.603 -5.339 1.00 95.31 103 VAL A N 1
ATOM 775 C CA . VAL A 1 103 ? -13.196 -2.557 -6.345 1.00 95.31 103 VAL A CA 1
ATOM 776 C C . VAL A 1 103 ? -12.194 -1.467 -5.981 1.00 95.31 103 VAL A C 1
ATOM 778 O O . VAL A 1 103 ? -12.580 -0.320 -5.762 1.00 95.31 103 VAL A O 1
ATOM 781 N N . ALA A 1 104 ? -10.907 -1.815 -5.926 1.00 97.00 104 ALA A N 1
ATOM 782 C CA . ALA A 1 104 ? -9.827 -0.849 -5.762 1.00 97.00 104 ALA A CA 1
ATOM 783 C C . ALA A 1 104 ? -9.458 -0.233 -7.121 1.00 97.00 104 ALA A C 1
ATOM 785 O O . ALA A 1 104 ? -9.033 -0.933 -8.037 1.00 97.00 104 ALA A O 1
ATOM 786 N N . TYR A 1 105 ? -9.607 1.083 -7.237 1.00 97.19 105 TYR A N 1
ATOM 787 C CA . TYR A 1 105 ? -9.189 1.875 -8.389 1.00 97.19 105 TYR A CA 1
ATOM 788 C C . TYR A 1 105 ? -7.838 2.505 -8.086 1.00 97.19 105 TYR A C 1
ATOM 790 O O . TYR A 1 105 ? -7.714 3.216 -7.091 1.00 97.19 105 TYR A O 1
ATOM 798 N N . VAL A 1 106 ? -6.848 2.268 -8.947 1.00 97.50 106 VAL A N 1
ATOM 799 C CA . VAL A 1 106 ? -5.510 2.864 -8.846 1.00 97.50 106 VAL A CA 1
ATOM 800 C C . VAL A 1 106 ? -5.333 3.866 -9.985 1.00 97.50 106 VAL A C 1
ATOM 802 O O . VAL A 1 106 ? -5.455 3.503 -11.154 1.00 97.50 106 VAL A O 1
ATOM 805 N N . ILE A 1 107 ? -5.115 5.141 -9.656 1.00 96.44 107 ILE A N 1
ATOM 806 C CA . ILE A 1 107 ? -5.219 6.264 -10.602 1.00 96.44 107 ILE A CA 1
ATOM 807 C C . ILE A 1 107 ? -3.9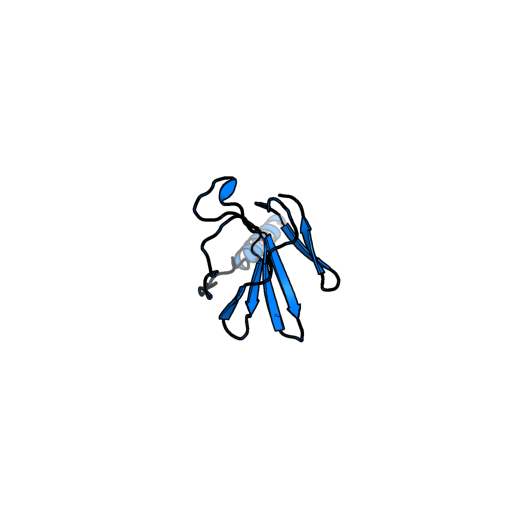75 7.161 -10.519 1.00 96.44 107 ILE A C 1
ATOM 809 O O . ILE A 1 107 ? -3.419 7.377 -9.442 1.00 96.44 107 ILE A O 1
ATOM 813 N N . GLY A 1 108 ? -3.564 7.705 -11.672 1.00 95.94 108 GLY A N 1
ATOM 814 C CA . GLY A 1 108 ? -2.361 8.532 -11.819 1.00 95.94 108 GLY A CA 1
ATOM 815 C C . GLY A 1 108 ? -1.073 7.720 -11.719 1.00 95.94 108 GLY A C 1
ATOM 816 O O . GLY A 1 108 ? -1.134 6.489 -11.762 1.00 95.94 108 GLY A O 1
ATOM 817 N N . GLY A 1 109 ? 0.052 8.413 -11.533 1.00 93.44 109 GLY A N 1
ATOM 818 C CA . GLY A 1 109 ? 1.399 7.830 -11.520 1.00 93.44 109 GLY A CA 1
ATOM 819 C C . GLY A 1 109 ? 1.954 7.532 -12.904 1.00 93.44 109 GLY A C 1
ATOM 820 O O . GLY A 1 109 ? 1.150 7.172 -13.792 1.00 93.44 109 GLY A O 1
#

pLDDT: mean 89.07, std 13.64, range [52.91, 98.19]

Secondary structure (DSSP, 8-state):
--HHHHHHHHHHHHTT------PPP---PPPSS-EES-EEEEEEETTEEEEEEE--EETT-SGGGB---EEEEETTTTEEEEEPPPS-SS--SS-EEEEETTEEEEE--